Protein AF-A0A7J3P3Z0-F1 (afdb_monomer)

Structure (mmCIF, N/CA/C/O backbone):
data_AF-A0A7J3P3Z0-F1
#
_entry.id   AF-A0A7J3P3Z0-F1
#
loop_
_atom_site.group_PDB
_atom_site.id
_atom_site.type_symbol
_atom_site.label_atom_id
_atom_site.label_alt_id
_atom_site.label_comp_id
_atom_site.label_asym_id
_atom_site.label_entity_id
_atom_site.label_seq_id
_atom_site.pdbx_PDB_ins_code
_atom_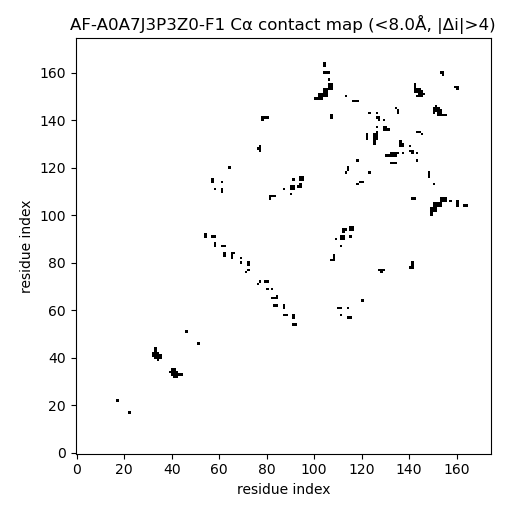site.Cartn_x
_atom_site.Cartn_y
_atom_site.Cartn_z
_atom_site.occupancy
_atom_site.B_iso_or_equiv
_atom_site.auth_seq_id
_atom_site.auth_comp_id
_atom_site.auth_asym_id
_atom_site.auth_atom_id
_atom_site.pdbx_PDB_model_num
ATOM 1 N N . MET A 1 1 ? 21.604 37.527 0.216 1.00 45.69 1 MET A N 1
ATOM 2 C CA . MET A 1 1 ? 21.352 38.184 1.513 1.00 45.69 1 MET A CA 1
ATOM 3 C C . MET A 1 1 ? 19.914 38.662 1.443 1.00 45.69 1 MET A C 1
ATOM 5 O O . MET A 1 1 ? 19.624 39.472 0.577 1.00 45.69 1 MET A O 1
ATOM 9 N N . ILE A 1 2 ? 19.000 38.010 2.162 1.00 49.97 2 ILE A N 1
ATOM 10 C CA . ILE A 1 2 ? 17.573 38.370 2.145 1.00 49.97 2 ILE A CA 1
ATOM 11 C C . ILE A 1 2 ? 17.432 39.616 3.020 1.00 49.97 2 ILE A C 1
ATOM 13 O O . ILE A 1 2 ? 18.001 39.635 4.109 1.00 49.97 2 ILE A O 1
ATOM 17 N N . ASP A 1 3 ? 16.749 40.641 2.517 1.00 63.06 3 ASP A N 1
ATOM 18 C CA . ASP A 1 3 ? 16.432 41.855 3.270 1.00 63.06 3 ASP A CA 1
ATOM 19 C C . ASP A 1 3 ? 15.626 41.472 4.531 1.00 63.06 3 ASP A C 1
ATOM 21 O O . ASP A 1 3 ? 14.540 40.896 4.394 1.00 63.06 3 ASP A O 1
ATOM 25 N N . PRO A 1 4 ? 16.162 41.712 5.743 1.00 59.56 4 PRO A N 1
ATOM 26 C CA . PRO A 1 4 ? 15.511 41.327 6.992 1.00 59.56 4 PRO A CA 1
ATOM 27 C C . PRO A 1 4 ? 14.209 42.096 7.264 1.00 59.56 4 PRO A C 1
ATOM 29 O O . PRO A 1 4 ? 13.403 41.620 8.063 1.00 59.56 4 PRO A O 1
ATOM 32 N N . ASP A 1 5 ? 13.972 43.215 6.574 1.00 57.91 5 ASP A N 1
ATOM 33 C CA . ASP A 1 5 ? 12.799 44.075 6.757 1.00 57.91 5 ASP A CA 1
ATOM 34 C C . ASP A 1 5 ? 11.775 43.953 5.615 1.00 57.91 5 ASP A C 1
ATOM 36 O O . ASP A 1 5 ? 10.720 44.599 5.630 1.00 57.91 5 ASP A O 1
ATOM 40 N N . TRP A 1 6 ? 12.034 43.089 4.630 1.00 69.44 6 TRP A N 1
ATOM 41 C CA . TRP A 1 6 ? 11.126 42.900 3.505 1.00 69.44 6 TRP A CA 1
ATOM 42 C C . TRP A 1 6 ? 9.797 42.274 3.947 1.00 69.44 6 TRP A C 1
ATOM 44 O O . TRP A 1 6 ? 9.744 41.165 4.488 1.00 69.44 6 TRP A O 1
ATOM 54 N N . ARG A 1 7 ? 8.686 42.956 3.639 1.00 60.47 7 ARG A N 1
ATOM 55 C CA . ARG A 1 7 ? 7.326 42.407 3.726 1.00 60.47 7 ARG A CA 1
ATOM 56 C C . ARG A 1 7 ? 6.694 42.356 2.341 1.00 60.47 7 ARG A C 1
ATOM 58 O O . ARG A 1 7 ? 6.742 43.333 1.597 1.00 60.47 7 ARG A O 1
ATOM 65 N N . ALA A 1 8 ? 6.071 41.225 2.007 1.00 59.03 8 ALA A N 1
ATOM 66 C CA . ALA A 1 8 ? 5.319 41.088 0.764 1.00 59.03 8 ALA A CA 1
ATOM 67 C C . ALA A 1 8 ? 4.221 42.173 0.691 1.00 59.03 8 ALA A C 1
ATOM 69 O O . ALA A 1 8 ? 3.475 42.328 1.663 1.00 59.03 8 ALA A O 1
ATOM 70 N N . PRO A 1 9 ? 4.076 42.915 -0.421 1.00 51.94 9 PRO A N 1
ATOM 71 C CA . PRO A 1 9 ? 2.944 43.819 -0.614 1.00 51.94 9 PRO A CA 1
ATOM 72 C C . PRO A 1 9 ? 1.643 43.003 -0.631 1.00 51.94 9 PRO A C 1
ATOM 74 O O . PRO A 1 9 ? 1.502 42.092 -1.443 1.00 51.94 9 PRO A O 1
ATOM 77 N N . GLY A 1 10 ? 0.718 43.267 0.298 1.00 55.25 10 GLY A N 1
ATOM 78 C CA . GLY A 1 10 ? -0.467 42.416 0.514 1.00 55.25 10 GLY A CA 1
ATOM 79 C C . GLY A 1 10 ? -0.177 41.118 1.279 1.00 55.25 10 GLY A C 1
ATOM 80 O O . GLY A 1 10 ? -1.020 40.224 1.343 1.00 55.25 10 GLY A O 1
ATOM 81 N N . GLY A 1 11 ? 1.019 41.016 1.862 1.00 48.91 11 GLY A N 1
ATOM 82 C CA . GLY A 1 11 ? 1.364 39.992 2.827 1.00 48.91 11 GLY A CA 1
ATOM 83 C C . GLY A 1 11 ? 0.432 40.076 4.034 1.00 48.91 11 GLY A C 1
ATOM 84 O O . GLY A 1 11 ? -0.090 41.147 4.347 1.00 48.91 11 GLY A O 1
ATOM 85 N N . PRO A 1 12 ? 0.181 38.950 4.696 1.00 46.34 12 PRO A N 1
ATOM 86 C CA . PRO A 1 12 ? -0.902 38.861 5.656 1.00 46.34 12 PRO A CA 1
ATOM 87 C C . PRO A 1 12 ? -0.728 39.875 6.788 1.00 46.34 12 PRO A C 1
ATOM 89 O O . PRO A 1 12 ? 0.386 40.064 7.286 1.00 46.34 12 PRO A O 1
ATOM 92 N N . SER A 1 13 ? -1.837 40.457 7.246 1.00 54.28 13 SER A N 1
ATOM 93 C CA . SER A 1 13 ? -1.917 41.017 8.595 1.00 54.28 13 SER A CA 1
ATOM 94 C C . SER A 1 13 ? -1.414 39.981 9.611 1.00 54.28 13 SER A C 1
ATOM 96 O O . SER A 1 13 ? -1.411 38.783 9.329 1.00 54.28 13 SER A O 1
ATOM 98 N N . GLU A 1 14 ? -1.014 40.405 10.814 1.00 51.00 14 GLU A N 1
ATOM 99 C CA . GLU A 1 14 ? -0.599 39.505 11.916 1.00 51.00 14 GLU A CA 1
ATOM 100 C C . GLU A 1 14 ? -1.595 38.357 12.197 1.00 51.00 14 GLU A C 1
ATOM 102 O O . GLU A 1 14 ? -1.256 37.348 12.809 1.00 51.00 14 GLU A O 1
ATOM 107 N N . THR A 1 15 ? -2.806 38.472 11.665 1.00 55.16 15 THR A N 1
ATOM 108 C CA . THR A 1 15 ? -3.816 37.436 11.490 1.00 55.16 15 THR A CA 1
ATOM 109 C C . THR A 1 15 ? -3.697 36.703 10.145 1.00 55.16 15 THR A C 1
ATOM 111 O O . THR A 1 15 ? -4.642 36.665 9.354 1.00 55.16 15 THR A O 1
ATOM 114 N N . LEU A 1 16 ? -2.561 36.051 9.877 1.00 49.19 16 LEU A N 1
ATOM 115 C CA . LEU A 1 16 ? -2.589 34.925 8.942 1.00 49.19 16 LEU A CA 1
ATOM 116 C C . LEU A 1 16 ? -3.647 33.942 9.461 1.00 49.19 16 LEU A C 1
ATOM 118 O O . LEU A 1 16 ? -3.496 33.491 10.602 1.00 49.19 16 LEU A O 1
ATOM 122 N N . PRO A 1 17 ? -4.681 33.554 8.684 1.00 54.25 17 PRO A N 1
ATOM 123 C CA . PRO A 1 17 ? -5.391 32.329 9.010 1.00 54.25 17 PRO A CA 1
ATOM 124 C C . PRO A 1 17 ? -4.341 31.223 9.110 1.00 54.25 17 PRO A C 1
ATOM 126 O O . PRO A 1 17 ? -3.294 31.300 8.464 1.00 54.25 17 PRO A O 1
ATOM 129 N N . ASP A 1 18 ? -4.576 30.233 9.961 1.00 60.56 18 ASP A N 1
ATOM 130 C CA . ASP A 1 18 ? -3.604 29.184 10.236 1.00 60.56 18 ASP A CA 1
ATOM 131 C C . ASP A 1 18 ? -3.426 28.236 9.029 1.00 60.56 18 ASP A C 1
ATOM 133 O O . ASP A 1 18 ? -3.797 27.066 9.062 1.00 60.56 18 ASP A O 1
ATOM 137 N N . LEU A 1 19 ? -2.870 28.759 7.930 1.00 51.97 19 LEU A N 1
ATOM 138 C CA . LEU A 1 19 ? -2.724 28.117 6.621 1.00 51.97 19 LEU A CA 1
ATOM 139 C C . LEU A 1 19 ? -1.832 26.874 6.692 1.00 51.97 19 LEU A C 1
ATOM 141 O O . LEU A 1 19 ? -1.884 26.027 5.806 1.00 51.97 19 LEU A O 1
ATOM 145 N N . PHE A 1 20 ? -1.022 26.770 7.748 1.00 54.66 20 PHE A N 1
ATOM 146 C CA . PHE A 1 20 ? -0.119 25.652 8.006 1.00 54.66 20 PHE A CA 1
ATOM 147 C C . PHE A 1 20 ? -0.482 24.865 9.270 1.00 54.66 20 PHE A C 1
ATOM 149 O O . PHE A 1 20 ? 0.309 24.028 9.701 1.00 54.66 20 PHE A O 1
ATOM 156 N N . GLY A 1 21 ? -1.631 25.138 9.895 1.00 52.97 21 GLY A N 1
ATOM 157 C CA . GLY A 1 21 ? -2.037 24.439 11.111 1.00 52.97 21 GLY A CA 1
ATOM 158 C C . GLY A 1 21 ? -1.051 24.590 12.281 1.00 52.97 21 GLY A C 1
ATOM 159 O O . GLY A 1 21 ? -0.955 23.684 13.099 1.00 52.97 21 GLY A O 1
ATOM 160 N N . ARG A 1 22 ? -0.280 25.677 12.393 1.00 55.75 22 ARG A N 1
ATOM 161 C CA . ARG A 1 22 ? 0.665 25.953 13.492 1.00 55.75 22 ARG A CA 1
ATOM 162 C C . ARG A 1 22 ? 0.029 25.839 14.878 1.00 55.75 22 ARG A C 1
ATOM 164 O O . ARG A 1 22 ? 0.728 25.446 15.811 1.00 55.75 22 ARG A O 1
ATOM 171 N N . SER A 1 23 ? -1.260 26.149 15.016 1.00 54.62 23 SER A N 1
ATOM 172 C CA . SER A 1 23 ? -2.019 25.915 16.251 1.00 54.62 23 SER A CA 1
ATOM 173 C C . SER A 1 23 ? -2.267 24.418 16.487 1.00 54.62 23 SER A C 1
ATOM 175 O O . SER A 1 23 ? -2.034 23.925 17.588 1.00 54.62 23 SER A O 1
ATOM 177 N N . SER A 1 24 ? -2.605 23.666 15.434 1.00 54.62 24 SER A N 1
ATOM 178 C CA . SER A 1 24 ? -2.795 22.207 15.477 1.00 54.62 24 SER A CA 1
ATOM 179 C C . SER A 1 24 ? -1.496 21.402 15.641 1.00 54.62 24 SER A C 1
ATOM 181 O O . SER A 1 24 ? -1.511 20.331 16.236 1.00 54.62 24 SER A O 1
ATOM 183 N N . LEU A 1 25 ? -0.348 21.931 15.195 1.00 54.19 25 LEU A N 1
ATOM 184 C CA . LEU A 1 25 ? 0.971 21.297 15.342 1.00 54.19 25 LEU A CA 1
ATOM 185 C C . LEU A 1 25 ? 1.465 21.273 16.800 1.00 54.19 25 LEU A C 1
ATOM 187 O O . LEU A 1 25 ? 2.414 20.555 17.112 1.00 54.19 25 LEU A O 1
ATOM 191 N N . ARG A 1 26 ? 0.849 22.060 17.693 1.00 53.81 26 ARG A N 1
ATOM 192 C CA . ARG A 1 26 ? 1.183 22.114 19.128 1.00 53.81 26 ARG A CA 1
ATOM 193 C C . ARG A 1 26 ? 0.306 21.211 19.991 1.00 53.81 26 ARG A C 1
ATOM 195 O O . ARG A 1 26 ? 0.677 20.914 21.124 1.00 53.81 26 ARG A O 1
ATOM 202 N N . GLU A 1 27 ? -0.832 20.766 19.473 1.00 63.06 27 GLU A N 1
ATOM 203 C CA . GLU A 1 27 ? -1.747 19.890 20.192 1.00 63.06 27 GLU A CA 1
ATOM 204 C C . GLU A 1 27 ? -1.246 18.444 20.070 1.00 63.06 27 GLU A C 1
ATOM 206 O O . GLU A 1 27 ? -1.463 17.770 19.062 1.00 63.06 27 GLU A O 1
ATOM 211 N N . LYS A 1 28 ? -0.531 17.949 21.089 1.00 61.69 28 LYS A N 1
ATOM 212 C CA . LYS A 1 28 ? -0.230 16.514 21.186 1.00 61.69 28 LYS A CA 1
ATOM 213 C C . LYS A 1 28 ? -1.548 15.766 21.362 1.00 61.69 28 LYS A C 1
ATOM 215 O O . LYS A 1 28 ? -2.098 15.725 22.458 1.00 61.69 28 LYS A O 1
ATOM 220 N N . ARG A 1 29 ? -2.060 15.195 20.276 1.00 74.88 29 ARG A N 1
ATOM 221 C CA . ARG A 1 29 ? -3.207 14.289 20.318 1.00 74.88 29 ARG A CA 1
ATOM 222 C C . ARG A 1 29 ? -2.717 12.884 20.620 1.00 74.88 29 ARG A C 1
ATOM 224 O O . ARG A 1 29 ? -1.777 12.407 19.984 1.00 74.88 29 ARG A O 1
ATOM 231 N N . GLU A 1 30 ? -3.362 12.232 21.578 1.00 82.94 30 GLU A N 1
ATOM 232 C CA . GLU A 1 30 ? -3.119 10.819 21.844 1.00 82.94 30 GLU A CA 1
ATOM 233 C C . GLU A 1 30 ? -3.524 9.980 20.616 1.00 82.94 30 GLU A C 1
ATOM 235 O O . GLU A 1 30 ? -4.569 10.251 20.009 1.00 82.94 30 GLU A O 1
ATOM 240 N N . PRO A 1 31 ? -2.722 8.980 20.207 1.00 85.69 31 PRO A N 1
ATOM 241 C CA . PRO A 1 31 ? -3.070 8.121 19.085 1.00 85.69 31 PRO A CA 1
ATOM 242 C C . PRO A 1 31 ? -4.361 7.348 19.359 1.00 85.69 31 PRO A C 1
ATOM 244 O O . PRO A 1 31 ? -4.509 6.723 20.410 1.00 85.69 31 PRO A O 1
ATOM 247 N N . ILE A 1 32 ? -5.262 7.311 18.376 1.00 91.06 32 ILE A N 1
ATOM 24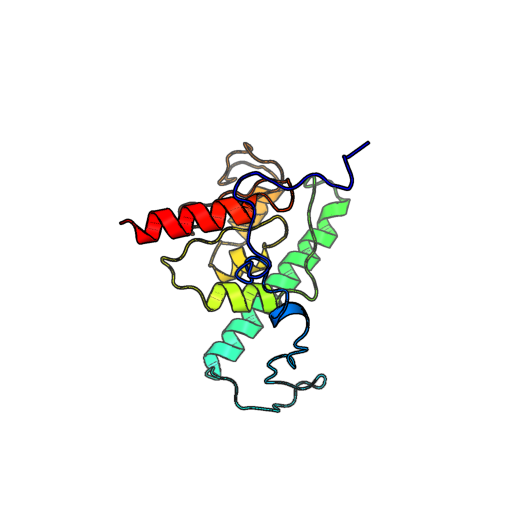8 C CA . ILE A 1 32 ? -6.423 6.417 18.421 1.00 91.06 32 ILE A CA 1
ATOM 249 C C . ILE A 1 32 ? -5.912 4.971 18.441 1.00 91.06 32 ILE A C 1
ATOM 251 O O . ILE A 1 32 ? -5.112 4.576 17.589 1.00 91.06 32 ILE A O 1
ATOM 255 N N . ARG A 1 33 ? -6.365 4.182 19.419 1.00 92.44 33 ARG A N 1
ATOM 256 C CA . ARG A 1 33 ? -5.898 2.814 19.653 1.00 92.44 33 ARG A CA 1
ATOM 257 C C . ARG A 1 33 ? -7.051 1.915 20.089 1.00 92.44 33 ARG A C 1
ATOM 259 O O . ARG A 1 33 ? -7.765 2.247 21.025 1.00 92.44 33 ARG A O 1
ATOM 266 N N . PHE A 1 34 ? -7.158 0.751 19.451 1.00 94.19 34 PHE A N 1
ATOM 267 C CA . PHE A 1 34 ? -8.120 -0.299 19.812 1.00 94.19 34 PHE A CA 1
ATOM 268 C C . PHE A 1 34 ? -7.465 -1.501 20.500 1.00 94.19 34 PHE A C 1
ATOM 270 O O . PHE A 1 34 ? -8.122 -2.191 21.269 1.00 94.19 34 PHE A O 1
ATOM 277 N N . LEU A 1 35 ? -6.161 -1.722 20.287 1.00 93.19 35 LEU A N 1
ATOM 278 C CA . LEU A 1 35 ? -5.389 -2.814 20.888 1.00 93.19 35 LEU A CA 1
ATOM 279 C C . LEU A 1 35 ? -4.166 -2.279 21.642 1.00 93.19 35 LEU A C 1
ATOM 281 O O . LEU A 1 35 ? -3.479 -1.387 21.142 1.00 93.19 35 LEU A O 1
ATOM 285 N N . ASP A 1 36 ? -3.859 -2.836 22.812 1.00 93.81 36 ASP A N 1
ATOM 286 C CA . ASP A 1 36 ? -2.586 -2.607 23.502 1.00 93.81 36 ASP A CA 1
ATOM 287 C C . ASP A 1 36 ? -1.410 -3.334 22.799 1.00 93.81 36 ASP A C 1
ATOM 289 O O . ASP A 1 36 ? -1.631 -4.176 21.924 1.00 93.81 36 ASP A O 1
ATOM 293 N N . PRO A 1 37 ? -0.139 -3.049 23.155 1.00 92.38 37 PRO A N 1
ATOM 294 C CA . PRO A 1 37 ? 1.018 -3.720 22.549 1.00 92.38 37 PRO A CA 1
ATOM 295 C C . PRO A 1 37 ? 1.079 -5.243 22.750 1.00 92.38 37 PRO A C 1
ATOM 297 O O . PRO A 1 37 ? 1.842 -5.909 22.057 1.00 92.38 37 PRO A O 1
ATOM 300 N N . SER A 1 38 ? 0.306 -5.800 23.687 1.00 94.94 38 SER A N 1
ATOM 301 C CA . SER A 1 38 ? 0.185 -7.249 23.886 1.00 94.94 38 SER A CA 1
ATOM 302 C C . SER A 1 38 ? -0.952 -7.877 23.072 1.00 94.94 38 SER A C 1
ATOM 304 O O . SER A 1 38 ? -1.146 -9.089 23.131 1.00 94.94 38 SER A O 1
ATOM 306 N N . GLY A 1 39 ? -1.690 -7.069 22.303 1.00 90.38 39 GLY A N 1
ATOM 307 C CA . GLY A 1 39 ? -2.801 -7.508 21.464 1.00 90.38 39 GLY A CA 1
ATOM 308 C C . GLY A 1 39 ? -4.142 -7.604 22.191 1.00 90.38 39 GLY A C 1
ATOM 309 O O . GLY A 1 39 ? -5.084 -8.154 21.626 1.00 90.38 39 GLY A O 1
ATOM 310 N N . ARG A 1 40 ? -4.265 -7.084 23.419 1.00 93.69 40 ARG A N 1
ATOM 311 C CA . ARG A 1 40 ? -5.554 -7.046 24.128 1.00 93.69 40 ARG A CA 1
ATOM 312 C C . ARG A 1 40 ? -6.363 -5.830 23.702 1.00 93.69 40 ARG A C 1
ATOM 314 O O . ARG A 1 40 ? -5.808 -4.742 23.556 1.00 93.69 40 ARG A O 1
ATOM 321 N N . ALA A 1 41 ? -7.672 -6.006 23.546 1.00 92.88 41 ALA A N 1
ATOM 322 C CA . ALA A 1 41 ? -8.576 -4.904 23.248 1.00 92.88 41 ALA A CA 1
ATOM 323 C C . ALA A 1 41 ? -8.611 -3.893 24.405 1.00 92.88 41 ALA A C 1
ATOM 325 O O . ALA A 1 41 ? -8.799 -4.262 25.562 1.00 92.88 41 ALA A O 1
ATOM 326 N N . VAL A 1 42 ? -8.415 -2.616 24.076 1.00 95.44 42 VAL A N 1
ATOM 327 C CA . VAL A 1 42 ? -8.585 -1.468 24.988 1.00 95.44 42 VAL A CA 1
ATOM 328 C C . VAL A 1 42 ? -9.814 -0.629 24.632 1.00 95.44 42 VAL A C 1
ATOM 330 O O . VAL A 1 42 ? -10.232 0.214 25.419 1.00 95.44 42 VAL A O 1
ATOM 333 N N . ALA A 1 43 ? -10.390 -0.868 23.454 1.00 93.69 43 ALA A N 1
ATOM 334 C CA . ALA A 1 43 ? -11.662 -0.338 22.988 1.00 93.69 43 ALA A CA 1
ATOM 335 C C . ALA A 1 43 ? -12.247 -1.303 21.946 1.00 93.69 43 ALA A C 1
ATOM 337 O O . ALA A 1 43 ? -11.497 -2.042 21.305 1.00 93.69 43 ALA A O 1
ATOM 338 N N . GLU A 1 44 ? -13.565 -1.267 21.758 1.00 91.94 44 GLU A N 1
ATOM 339 C CA . GLU A 1 44 ? -14.239 -2.078 20.743 1.00 91.94 44 GLU A CA 1
ATOM 340 C C . GLU A 1 44 ? -13.866 -1.576 19.334 1.00 91.94 44 GLU A C 1
ATOM 342 O O . GLU A 1 44 ? -14.099 -0.395 19.035 1.00 91.94 44 GLU A O 1
ATOM 347 N N . PRO A 1 45 ? -13.254 -2.405 18.468 1.00 89.81 45 PRO A N 1
ATOM 348 C CA . PRO A 1 45 ? -12.958 -2.003 17.101 1.00 89.81 45 PRO A CA 1
ATOM 349 C C . PRO A 1 45 ? -14.257 -1.842 16.295 1.00 89.81 45 PRO A C 1
ATOM 351 O O . PRO A 1 45 ? -15.175 -2.645 16.431 1.00 89.81 45 PRO A O 1
ATOM 354 N N . PRO A 1 46 ? -14.349 -0.854 15.390 1.00 91.88 46 PRO A N 1
ATOM 355 C CA . PRO A 1 46 ? -15.521 -0.664 14.536 1.00 91.88 46 PRO A CA 1
ATOM 356 C C . PRO A 1 46 ? -15.515 -1.644 13.345 1.00 91.88 46 PRO A C 1
ATOM 358 O O . PRO A 1 46 ? -15.675 -1.230 12.200 1.00 91.88 46 PRO A O 1
ATOM 361 N N . LEU A 1 47 ? -15.249 -2.927 13.597 1.00 94.12 47 LEU A N 1
ATOM 362 C CA . LEU A 1 47 ? -15.087 -3.984 12.598 1.00 94.12 47 LEU A CA 1
ATOM 363 C C . LEU A 1 47 ? -15.701 -5.282 13.115 1.00 94.12 47 LEU A C 1
ATOM 365 O O . LEU A 1 47 ? -15.615 -5.581 14.302 1.00 94.12 47 LEU A O 1
ATOM 369 N N . ARG A 1 48 ? -16.268 -6.077 12.212 1.00 95.31 48 ARG A N 1
ATOM 370 C CA . ARG A 1 48 ? -16.747 -7.431 12.513 1.00 95.31 48 ARG A CA 1
ATOM 371 C C . ARG A 1 48 ? -15.584 -8.419 12.546 1.00 95.31 48 ARG A C 1
ATOM 373 O O . ARG A 1 48 ? -14.573 -8.222 11.865 1.00 95.31 48 ARG A O 1
ATOM 380 N N . ASP A 1 49 ? -15.761 -9.532 13.248 1.00 94.81 49 ASP A N 1
ATOM 381 C CA . ASP A 1 49 ? -14.756 -10.598 13.340 1.00 94.81 49 ASP A CA 1
ATOM 382 C C . ASP A 1 49 ? -14.307 -11.103 11.961 1.00 94.81 49 ASP A C 1
ATOM 384 O O . ASP A 1 49 ? -13.115 -11.328 11.728 1.00 94.81 49 ASP A O 1
ATOM 388 N N . GLU A 1 50 ? -15.227 -11.223 10.997 1.00 97.00 50 GLU A N 1
ATOM 389 C CA . GLU A 1 50 ? -14.887 -11.651 9.638 1.00 97.00 50 GLU A CA 1
ATOM 390 C C . GLU A 1 50 ? -13.970 -10.650 8.923 1.00 97.00 50 GLU A C 1
ATOM 392 O O . GLU A 1 50 ? -13.058 -11.057 8.198 1.00 97.00 50 GLU A O 1
ATOM 397 N N . GLU A 1 51 ? -14.177 -9.351 9.151 1.00 95.94 51 GLU A N 1
ATOM 398 C CA . GLU A 1 51 ? -13.367 -8.274 8.573 1.00 95.94 51 GLU A CA 1
ATOM 399 C C . GLU A 1 51 ? -11.973 -8.262 9.199 1.00 95.94 51 GLU A C 1
ATOM 401 O O . GLU A 1 51 ? -10.973 -8.160 8.488 1.00 95.94 51 GLU A O 1
ATOM 406 N N . ILE A 1 52 ? -11.883 -8.459 10.517 1.00 95.19 52 ILE A N 1
ATOM 407 C CA . ILE A 1 52 ? -10.606 -8.596 11.229 1.00 95.19 52 ILE A CA 1
ATOM 408 C C . ILE A 1 52 ? -9.814 -9.789 10.674 1.00 95.19 52 ILE A C 1
ATOM 410 O O . ILE A 1 52 ? -8.621 -9.666 10.375 1.00 95.19 52 ILE A O 1
ATOM 414 N N . LEU A 1 53 ? -10.471 -10.935 10.473 1.00 97.12 53 LEU A N 1
ATOM 415 C CA . LEU A 1 53 ? -9.843 -12.121 9.891 1.00 97.12 53 LEU A CA 1
ATOM 416 C C . LEU A 1 53 ? -9.401 -11.898 8.439 1.00 97.12 53 LEU A C 1
ATOM 418 O O . LEU A 1 53 ? -8.328 -12.367 8.051 1.00 97.12 53 LEU A O 1
ATOM 422 N N . GLU A 1 54 ? -10.194 -11.200 7.624 1.00 97.19 54 GLU A N 1
ATOM 423 C CA . GLU A 1 54 ? -9.814 -10.831 6.255 1.00 97.19 54 GLU A CA 1
ATOM 424 C C . GLU A 1 54 ? -8.560 -9.945 6.247 1.00 97.19 54 GLU A C 1
ATOM 426 O O . GLU A 1 54 ? -7.585 -10.259 5.558 1.00 97.19 54 GLU A O 1
ATOM 431 N N . LEU A 1 55 ? -8.546 -8.886 7.064 1.00 97.38 55 LEU A N 1
ATOM 432 C CA . LEU A 1 55 ? -7.405 -7.980 7.202 1.00 97.38 55 LEU A CA 1
ATOM 433 C C . LEU A 1 55 ? -6.150 -8.729 7.656 1.00 97.38 55 LEU A C 1
ATOM 435 O O . LEU A 1 55 ? -5.071 -8.530 7.096 1.00 97.38 55 LEU A O 1
ATOM 439 N N . HIS A 1 56 ? -6.284 -9.639 8.623 1.00 97.12 56 HIS A N 1
ATOM 440 C CA . HIS A 1 56 ? -5.170 -10.454 9.096 1.00 97.12 56 HIS A CA 1
ATOM 441 C C . HIS A 1 56 ? -4.610 -11.367 7.994 1.00 97.12 56 HIS A C 1
ATOM 443 O O . HIS A 1 56 ? -3.395 -11.409 7.787 1.00 97.12 56 HIS A O 1
ATOM 449 N N . ARG A 1 57 ? -5.472 -12.043 7.220 1.00 98.25 57 ARG A N 1
ATOM 450 C CA . ARG A 1 57 ? -5.043 -12.860 6.068 1.00 98.25 57 ARG A CA 1
ATOM 451 C C . ARG A 1 57 ? -4.319 -12.023 5.013 1.00 98.25 57 ARG A C 1
ATOM 453 O O . ARG A 1 57 ? -3.290 -12.461 4.498 1.00 98.25 57 ARG A O 1
ATOM 460 N N . LEU A 1 58 ? -4.815 -10.820 4.720 1.00 98.19 58 LEU A N 1
ATOM 461 C CA . LEU A 1 58 ? -4.163 -9.895 3.791 1.00 98.19 58 LEU A CA 1
ATOM 462 C C . LEU A 1 58 ? -2.789 -9.447 4.300 1.00 98.19 58 LEU A C 1
ATOM 464 O O . LEU A 1 58 ? -1.834 -9.452 3.526 1.00 98.19 58 LEU A O 1
ATOM 468 N N . MET A 1 59 ? -2.649 -9.123 5.589 1.00 98.25 59 MET A N 1
ATOM 469 C CA . MET A 1 59 ? -1.347 -8.781 6.174 1.00 98.25 59 MET A CA 1
ATOM 470 C C . MET A 1 59 ? -0.347 -9.936 6.063 1.00 98.25 59 MET A C 1
ATOM 472 O O . MET A 1 59 ? 0.807 -9.706 5.699 1.00 98.25 59 MET A O 1
ATOM 476 N N . LEU A 1 60 ? -0.782 -11.177 6.316 1.00 98.31 60 LEU A N 1
ATOM 477 C CA . LEU A 1 60 ? 0.065 -12.360 6.143 1.00 98.31 60 LEU A CA 1
ATOM 478 C C . LEU A 1 60 ? 0.501 -12.533 4.685 1.00 98.31 60 LEU A C 1
ATOM 480 O O . LEU A 1 60 ? 1.691 -12.707 4.432 1.00 98.31 60 LEU A O 1
ATOM 484 N N . LEU A 1 61 ? -0.424 -12.413 3.726 1.00 98.06 61 LEU A N 1
ATOM 485 C CA . LEU A 1 61 ? -0.101 -12.454 2.297 1.00 98.06 61 LEU A CA 1
ATOM 486 C C . LEU A 1 61 ? 0.944 -11.391 1.929 1.00 98.06 61 LEU A C 1
ATOM 488 O O . LEU A 1 61 ? 1.932 -11.704 1.264 1.00 98.06 61 LEU A O 1
ATOM 492 N N . CYS A 1 62 ? 0.747 -10.151 2.384 1.00 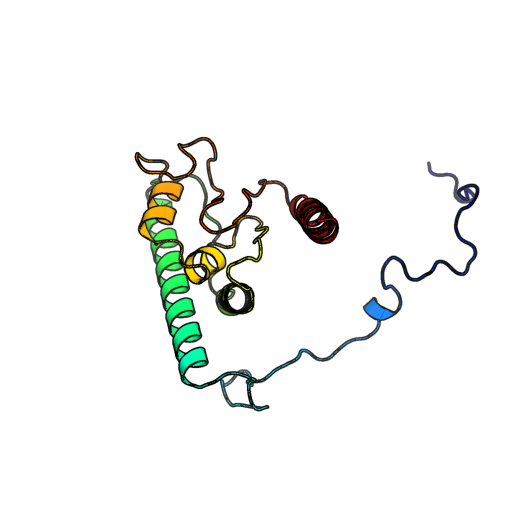98.12 62 CYS A N 1
ATOM 493 C CA . CYS A 1 62 ? 1.655 -9.041 2.109 1.00 98.12 62 CYS A CA 1
ATOM 494 C C . CYS A 1 62 ? 3.049 -9.293 2.697 1.00 98.12 62 CYS A C 1
ATOM 496 O O . CYS A 1 62 ? 4.044 -9.113 1.998 1.00 98.12 62 CYS A O 1
ATOM 498 N N . ARG A 1 63 ? 3.136 -9.778 3.942 1.00 97.88 63 ARG A N 1
ATOM 499 C CA . ARG A 1 63 ? 4.411 -10.114 4.593 1.00 97.88 63 ARG A CA 1
ATOM 500 C C . ARG A 1 63 ? 5.128 -11.271 3.902 1.00 97.88 63 ARG A C 1
ATOM 502 O O . ARG A 1 63 ? 6.345 -11.236 3.735 1.00 97.88 63 ARG A O 1
ATOM 509 N N . THR A 1 64 ? 4.389 -12.296 3.481 1.00 97.81 64 THR A N 1
ATOM 510 C CA . THR A 1 64 ? 4.951 -13.420 2.724 1.00 97.81 64 THR A CA 1
ATOM 511 C C . THR A 1 64 ? 5.480 -12.963 1.370 1.00 97.81 64 THR A C 1
ATOM 513 O O . THR A 1 64 ? 6.583 -13.359 0.995 1.00 97.81 64 THR A O 1
ATOM 516 N N . PHE A 1 65 ? 4.738 -12.105 0.664 1.00 97.12 65 PHE A N 1
ATOM 517 C CA . PHE A 1 65 ? 5.192 -11.486 -0.578 1.00 97.12 65 PHE A CA 1
ATOM 518 C C . PHE A 1 65 ? 6.485 -10.689 -0.360 1.00 97.12 65 PHE A C 1
ATOM 520 O O . PHE A 1 65 ? 7.474 -10.948 -1.043 1.00 97.12 65 PHE A O 1
ATOM 527 N N . ASP A 1 66 ? 6.509 -9.793 0.631 1.00 96.94 66 ASP A N 1
ATOM 528 C CA . ASP A 1 66 ? 7.661 -8.932 0.923 1.00 96.94 66 ASP A CA 1
ATOM 529 C C . ASP A 1 66 ? 8.924 -9.745 1.222 1.00 96.94 66 ASP A C 1
ATOM 531 O O . ASP A 1 66 ? 9.968 -9.567 0.594 1.00 96.94 66 ASP A O 1
ATOM 535 N N . ARG A 1 67 ? 8.811 -10.717 2.133 1.00 96.81 67 ARG A N 1
ATOM 536 C CA . ARG A 1 67 ? 9.925 -11.594 2.509 1.00 96.81 67 ARG A CA 1
ATOM 537 C C . ARG A 1 67 ? 10.396 -12.467 1.356 1.00 96.81 67 ARG A C 1
ATOM 539 O O . ARG A 1 67 ? 11.592 -12.732 1.248 1.00 96.81 67 ARG A O 1
ATOM 546 N N . TRP A 1 68 ? 9.482 -12.939 0.508 1.00 95.81 68 TRP A N 1
ATOM 547 C CA . TRP A 1 68 ? 9.865 -13.698 -0.677 1.00 95.81 68 TRP A CA 1
ATOM 548 C C . TRP A 1 68 ? 10.687 -12.823 -1.619 1.00 95.81 68 TRP A C 1
ATOM 550 O O . TRP A 1 68 ? 11.808 -13.200 -1.943 1.00 95.81 68 TRP A O 1
ATOM 560 N N . ILE A 1 69 ? 10.202 -11.625 -1.958 1.00 94.81 69 ILE A N 1
ATOM 561 C CA . ILE A 1 69 ? 10.922 -10.671 -2.809 1.00 94.81 69 ILE A CA 1
ATOM 562 C C . ILE A 1 69 ? 12.304 -10.347 -2.243 1.00 94.81 69 ILE A C 1
ATOM 564 O O . ILE A 1 69 ? 13.290 -10.424 -2.974 1.00 94.81 69 ILE A O 1
ATOM 568 N N . GLN A 1 70 ? 12.410 -10.076 -0.943 1.00 94.50 70 GLN A N 1
ATOM 569 C CA . GLN A 1 70 ? 13.698 -9.814 -0.299 1.00 94.50 70 GLN A CA 1
ATOM 570 C C . GLN A 1 70 ? 14.684 -10.988 -0.419 1.00 94.50 70 GLN A C 1
ATOM 572 O O . GLN A 1 70 ? 15.881 -10.757 -0.563 1.00 94.50 70 GLN A O 1
ATOM 577 N N . ARG A 1 71 ? 14.208 -12.242 -0.426 1.00 94.62 71 ARG A N 1
ATOM 578 C CA . ARG A 1 71 ? 15.063 -13.423 -0.658 1.00 94.62 71 ARG A CA 1
ATOM 579 C C . ARG A 1 71 ? 15.522 -13.555 -2.108 1.00 94.62 71 ARG A C 1
ATOM 581 O O . ARG A 1 71 ? 16.624 -14.040 -2.337 1.00 94.62 71 ARG A O 1
ATOM 588 N N . VAL A 1 72 ? 14.694 -13.159 -3.078 1.00 93.44 72 VAL A N 1
ATOM 589 C CA . VAL A 1 72 ? 15.036 -13.273 -4.509 1.00 93.44 72 VAL A CA 1
ATOM 590 C C . VAL A 1 72 ? 15.841 -12.069 -5.009 1.00 93.44 72 VAL A C 1
ATOM 592 O O . VAL A 1 72 ? 16.572 -12.193 -5.987 1.00 93.44 72 VAL A O 1
ATOM 595 N N . HIS A 1 73 ? 15.739 -10.912 -4.348 1.00 92.06 73 HIS A N 1
ATOM 596 C CA . HIS A 1 73 ? 16.411 -9.674 -4.757 1.00 92.06 73 HIS A CA 1
ATOM 597 C C . HIS A 1 73 ? 17.936 -9.828 -4.945 1.00 92.06 73 HIS A C 1
ATOM 599 O O . HIS A 1 73 ? 18.432 -9.406 -5.991 1.00 92.06 73 HIS A O 1
ATOM 605 N N . PRO A 1 74 ? 18.689 -10.502 -4.045 1.00 92.50 74 PRO A N 1
ATOM 606 C CA . PRO A 1 74 ? 20.128 -10.717 -4.223 1.00 92.50 74 PRO A CA 1
ATOM 607 C C . PRO A 1 74 ? 20.507 -11.546 -5.457 1.00 92.50 74 PRO A C 1
ATOM 609 O O . PRO A 1 74 ? 21.661 -11.517 -5.869 1.00 92.50 74 PRO A O 1
ATOM 612 N N . LEU A 1 75 ? 19.560 -12.270 -6.068 1.00 93.94 75 LEU A N 1
ATOM 613 C CA . LEU A 1 75 ? 19.799 -13.036 -7.297 1.00 93.94 75 LEU A CA 1
ATOM 614 C C . LEU A 1 75 ? 19.827 -12.152 -8.556 1.00 93.94 75 LEU A C 1
ATOM 616 O O . LEU A 1 75 ? 20.021 -12.664 -9.655 1.00 93.94 75 LEU A O 1
ATOM 620 N N . GLY A 1 76 ? 19.590 -10.841 -8.426 1.00 89.69 76 GLY A N 1
ATOM 621 C CA . GLY A 1 76 ? 19.619 -9.901 -9.550 1.00 89.69 76 GLY A CA 1
ATOM 622 C C . GLY A 1 76 ? 18.419 -10.015 -10.495 1.00 89.69 76 GLY A C 1
ATOM 623 O O . GLY A 1 76 ? 18.471 -9.530 -11.621 1.00 89.69 76 GLY A O 1
ATOM 624 N N . ALA A 1 77 ? 17.326 -10.650 -10.056 1.00 85.25 77 ALA A N 1
ATOM 625 C CA . ALA A 1 77 ? 16.134 -10.868 -10.880 1.00 85.25 77 ALA A CA 1
ATOM 626 C C . ALA A 1 77 ? 15.356 -9.576 -11.214 1.00 85.25 77 ALA A C 1
ATOM 628 O O . ALA A 1 77 ? 14.547 -9.573 -12.141 1.00 85.25 77 ALA A O 1
ATOM 629 N N . PHE A 1 78 ? 15.566 -8.499 -10.453 1.00 87.75 78 PHE A N 1
ATOM 630 C CA . PHE A 1 78 ? 14.961 -7.180 -10.649 1.00 87.75 78 PHE A CA 1
ATOM 631 C C . PHE A 1 78 ? 15.847 -6.090 -10.031 1.00 87.75 78 PHE A C 1
ATOM 633 O O . PHE A 1 78 ? 16.684 -6.373 -9.178 1.00 87.75 78 PHE A O 1
ATOM 640 N N . SER A 1 79 ? 15.678 -4.844 -10.486 1.00 83.19 79 SER A N 1
ATOM 641 C CA . SER A 1 79 ? 16.640 -3.761 -10.225 1.00 83.19 79 SER A CA 1
ATOM 642 C C . SER A 1 79 ? 16.540 -3.133 -8.833 1.00 83.19 79 SER A C 1
ATOM 644 O O . SER A 1 79 ? 17.568 -2.852 -8.222 1.00 83.19 79 SER A O 1
ATOM 646 N N . ARG A 1 80 ? 15.327 -2.832 -8.350 1.00 87.12 80 ARG A N 1
ATOM 647 C CA . ARG A 1 80 ? 15.117 -2.163 -7.056 1.00 87.12 80 ARG A CA 1
ATOM 648 C C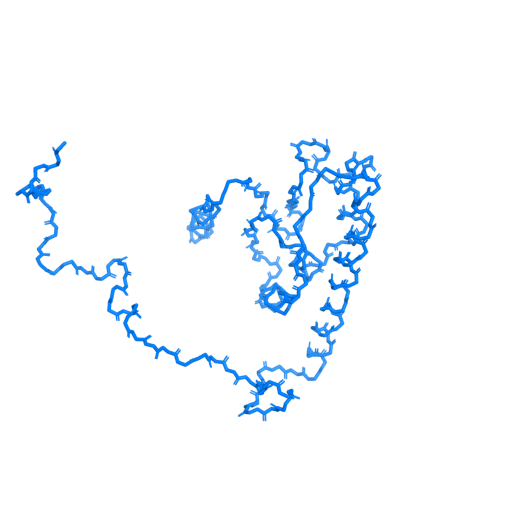 . ARG A 1 80 ? 13.812 -2.626 -6.429 1.00 87.12 80 ARG A C 1
ATOM 650 O O . ARG A 1 80 ? 12.830 -2.858 -7.132 1.00 87.12 80 ARG A O 1
ATOM 657 N N . TYR A 1 81 ? 13.799 -2.680 -5.104 1.00 91.62 81 TYR A N 1
ATOM 658 C CA . TYR A 1 81 ? 12.616 -2.984 -4.315 1.00 91.62 81 TYR A CA 1
ATOM 659 C C . TYR A 1 81 ? 12.689 -2.308 -2.945 1.00 91.62 81 TYR A C 1
ATOM 661 O O . TYR A 1 81 ? 13.762 -2.233 -2.346 1.00 91.62 81 TYR A O 1
ATOM 669 N N . ALA A 1 82 ? 11.551 -1.808 -2.461 1.00 91.88 82 ALA A N 1
ATOM 670 C CA . ALA A 1 82 ? 11.436 -1.164 -1.159 1.00 91.88 82 ALA A CA 1
ATOM 671 C C . ALA A 1 82 ? 10.676 -2.092 -0.195 1.00 91.88 82 ALA A C 1
ATOM 673 O O . ALA A 1 82 ? 9.459 -2.224 -0.345 1.00 91.88 82 ALA A O 1
ATOM 674 N N . PRO A 1 83 ? 11.361 -2.721 0.778 1.00 94.50 83 PRO A N 1
ATOM 675 C CA . PRO A 1 83 ? 10.709 -3.598 1.738 1.00 94.50 83 PRO A CA 1
ATOM 676 C C . PRO A 1 83 ? 9.787 -2.814 2.671 1.00 94.50 83 PRO A C 1
ATOM 678 O O . PRO A 1 83 ? 9.993 -1.619 2.924 1.00 94.50 83 PRO A O 1
ATOM 681 N N . PHE A 1 84 ? 8.765 -3.495 3.179 1.00 95.25 84 PHE A N 1
ATOM 682 C CA . PHE A 1 84 ? 7.708 -2.869 3.970 1.00 95.25 84 PHE A CA 1
ATOM 683 C C . PHE A 1 84 ? 7.272 -3.666 5.203 1.00 95.25 84 PHE A C 1
ATOM 685 O O . PHE A 1 84 ? 6.261 -3.330 5.824 1.00 95.25 84 PHE A O 1
ATOM 692 N N . GLU A 1 85 ? 8.031 -4.693 5.581 1.00 95.19 85 GLU A N 1
ATOM 693 C CA . GLU A 1 85 ? 7.814 -5.436 6.819 1.00 95.19 85 GLU A CA 1
ATOM 694 C C . GLU A 1 85 ? 7.626 -4.498 8.029 1.00 95.19 85 GLU A C 1
ATOM 696 O O . GLU A 1 85 ? 8.387 -3.552 8.243 1.00 95.19 85 GLU A O 1
ATOM 701 N N . GLY A 1 86 ? 6.563 -4.741 8.801 1.00 94.62 86 GLY A N 1
ATOM 702 C CA . GLY A 1 86 ? 6.156 -3.908 9.936 1.00 94.62 86 GLY A CA 1
ATOM 703 C C . GLY A 1 86 ? 5.206 -2.758 9.583 1.00 94.62 86 GLY A C 1
ATOM 704 O O . GLY A 1 86 ? 4.702 -2.091 10.484 1.00 94.62 86 GLY A O 1
ATOM 705 N N . GLN A 1 87 ? 4.925 -2.523 8.298 1.00 96.31 87 GLN A N 1
ATOM 706 C CA . GLN A 1 87 ? 4.001 -1.483 7.823 1.00 96.31 87 GLN A CA 1
ATOM 707 C C . GLN A 1 87 ? 2.756 -2.065 7.132 1.00 96.31 87 GLN A C 1
ATOM 709 O O . GLN A 1 87 ? 1.956 -1.332 6.557 1.00 96.31 87 GLN A O 1
ATOM 714 N N . GLU A 1 88 ? 2.554 -3.384 7.178 1.00 97.00 88 GLU A N 1
ATOM 715 C CA . GLU A 1 88 ? 1.466 -4.045 6.449 1.00 97.00 88 GLU A CA 1
ATOM 716 C C . GLU A 1 88 ? 0.093 -3.567 6.926 1.00 97.00 88 GLU A C 1
ATOM 718 O O . GLU A 1 88 ? -0.793 -3.341 6.108 1.00 97.00 88 GLU A O 1
ATOM 723 N N . ALA A 1 89 ? -0.072 -3.359 8.235 1.00 95.88 89 ALA A N 1
ATOM 724 C CA . ALA A 1 89 ? -1.343 -2.956 8.828 1.00 95.88 89 ALA A CA 1
ATOM 725 C C . ALA A 1 89 ? -1.8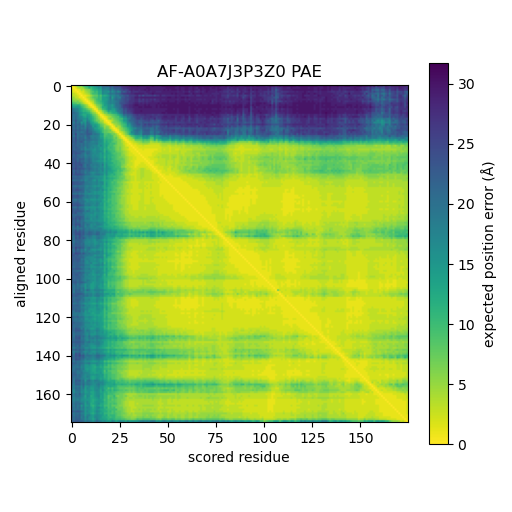20 -1.583 8.332 1.00 95.88 89 ALA A C 1
ATOM 727 O O . ALA A 1 89 ? -2.991 -1.431 7.987 1.00 95.88 89 ALA A O 1
ATOM 728 N N . SER A 1 90 ? -0.924 -0.591 8.248 1.00 95.69 90 SER A N 1
ATOM 729 C CA . SER A 1 90 ? -1.291 0.751 7.778 1.00 95.69 90 SER A CA 1
ATOM 730 C C . SER A 1 90 ? -1.672 0.739 6.297 1.00 95.69 90 SER A C 1
ATOM 732 O O . SER A 1 90 ? -2.637 1.390 5.895 1.00 95.69 90 SER A O 1
ATOM 734 N N . MET A 1 91 ? -0.967 -0.048 5.484 1.00 97.44 91 MET A N 1
ATOM 735 C CA . MET A 1 91 ? -1.244 -0.176 4.054 1.00 97.44 91 MET A CA 1
ATOM 736 C C . MET A 1 91 ? -2.511 -0.982 3.757 1.00 97.44 91 MET A C 1
ATOM 738 O O . MET A 1 91 ? -3.351 -0.535 2.983 1.00 97.44 91 MET A O 1
ATOM 742 N N . VAL A 1 92 ? -2.682 -2.148 4.382 1.00 98.00 92 VAL A N 1
ATOM 743 C CA . VAL A 1 92 ? -3.879 -2.982 4.202 1.00 98.00 92 VAL A CA 1
ATOM 744 C C . VAL A 1 92 ? -5.114 -2.262 4.741 1.00 98.00 92 VAL A C 1
ATOM 746 O O . VAL A 1 92 ? -6.121 -2.181 4.040 1.00 98.00 92 VAL A O 1
ATOM 749 N N . GLY A 1 93 ? -5.030 -1.688 5.946 1.00 96.25 93 GLY A N 1
ATOM 750 C CA . GLY A 1 93 ? -6.139 -0.960 6.563 1.00 96.25 93 GLY A CA 1
ATOM 751 C C . GLY A 1 93 ? -6.578 0.244 5.731 1.00 96.25 93 GLY A C 1
ATOM 752 O O . GLY A 1 93 ? -7.764 0.393 5.449 1.00 96.25 93 GLY A O 1
ATOM 753 N N . SER A 1 94 ? -5.628 1.062 5.262 1.00 96.06 94 SER A N 1
ATOM 754 C CA . SER A 1 94 ? -5.953 2.203 4.395 1.00 96.06 94 SER A CA 1
ATOM 755 C C . SER A 1 94 ? -6.555 1.770 3.059 1.00 96.06 94 SER A C 1
ATOM 757 O O . SER A 1 94 ? -7.527 2.372 2.621 1.00 96.06 94 SE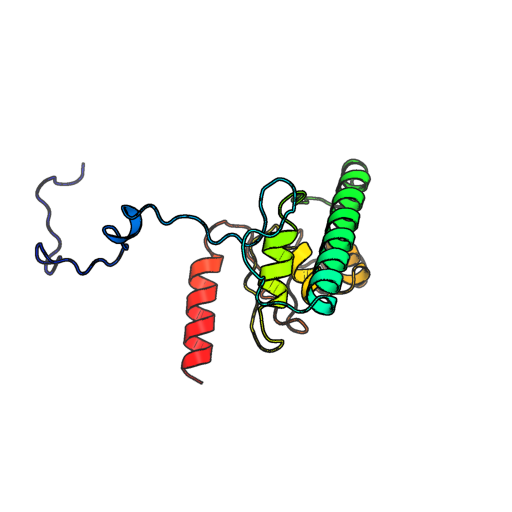R A O 1
ATOM 759 N N . ALA A 1 95 ? -6.051 0.702 2.435 1.00 97.31 95 ALA A N 1
ATOM 760 C CA . ALA A 1 95 ? -6.604 0.186 1.185 1.00 97.31 95 ALA A CA 1
ATOM 761 C C . ALA A 1 95 ? -8.043 -0.324 1.344 1.00 97.31 95 ALA A C 1
ATOM 763 O O . ALA A 1 95 ? -8.884 -0.053 0.490 1.00 97.31 95 ALA A O 1
ATOM 764 N N . LYS A 1 96 ? -8.322 -1.053 2.432 1.00 96.31 96 LYS A N 1
ATOM 765 C CA . LYS A 1 96 ? -9.634 -1.659 2.700 1.00 96.31 96 LYS A CA 1
ATOM 766 C C . LYS A 1 96 ? -10.682 -0.664 3.193 1.00 96.31 96 LYS A C 1
ATOM 768 O O . LYS A 1 96 ? -11.866 -0.947 3.061 1.00 96.31 96 LYS A O 1
ATOM 773 N N . ALA A 1 97 ? -10.264 0.493 3.700 1.00 96.12 97 ALA A N 1
ATOM 774 C CA . ALA A 1 97 ? -11.165 1.596 4.028 1.00 96.12 97 ALA A CA 1
ATOM 775 C C . ALA A 1 97 ? -11.664 2.367 2.787 1.00 96.12 97 ALA A C 1
ATOM 777 O O . ALA A 1 97 ? -12.619 3.136 2.884 1.00 96.12 97 ALA A O 1
ATOM 778 N N . LEU A 1 98 ? -11.024 2.194 1.624 1.00 97.19 98 LEU A N 1
ATOM 779 C CA . LEU A 1 98 ? -11.416 2.856 0.380 1.00 97.19 98 LEU A CA 1
ATOM 780 C C . LEU A 1 98 ? -12.552 2.105 -0.318 1.00 97.19 98 LEU A C 1
ATOM 782 O O . LEU A 1 98 ? -12.603 0.877 -0.317 1.00 97.19 98 LEU A O 1
ATOM 786 N N . ARG A 1 99 ? -13.409 2.843 -1.026 1.00 96.38 99 ARG A N 1
ATOM 787 C CA . ARG A 1 99 ? -14.379 2.251 -1.956 1.00 96.38 99 ARG A CA 1
ATOM 788 C C . ARG A 1 99 ? -13.665 1.817 -3.235 1.00 96.38 99 ARG A C 1
ATOM 790 O O . ARG A 1 99 ? -12.616 2.355 -3.601 1.00 96.38 99 ARG A O 1
ATOM 797 N N . ASP A 1 100 ? -14.276 0.914 -3.995 1.00 93.94 100 ASP A N 1
ATOM 798 C CA . ASP A 1 100 ? -13.733 0.435 -5.280 1.00 93.94 100 ASP A CA 1
ATOM 799 C C . ASP A 1 100 ? -13.602 1.529 -6.347 1.00 93.94 100 ASP A C 1
ATOM 801 O O . ASP A 1 100 ? -12.827 1.410 -7.297 1.00 93.94 100 ASP A O 1
ATOM 805 N N . VAL A 1 101 ? -14.352 2.620 -6.191 1.00 94.94 101 VAL A N 1
ATOM 806 C CA . VAL A 1 101 ? -14.314 3.776 -7.093 1.00 94.94 101 VAL A CA 1
ATOM 807 C C . VAL A 1 101 ? -13.220 4.784 -6.746 1.00 94.94 101 VAL A C 1
ATOM 809 O O . VAL A 1 101 ? -12.897 5.630 -7.587 1.00 94.94 101 VAL A O 1
ATOM 812 N N . ASP A 1 102 ? -12.651 4.699 -5.544 1.00 97.44 102 ASP A N 1
ATOM 813 C CA . ASP A 1 102 ? -11.658 5.653 -5.065 1.00 97.44 102 ASP A CA 1
ATOM 814 C C . ASP A 1 102 ? -10.297 5.383 -5.712 1.00 97.44 102 ASP A C 1
ATOM 816 O O . ASP A 1 102 ? -9.860 4.238 -5.854 1.00 97.44 102 ASP A O 1
ATOM 820 N N . TRP A 1 103 ? -9.622 6.459 -6.112 1.00 97.62 103 TRP A N 1
ATOM 821 C CA . TRP A 1 103 ? -8.286 6.380 -6.689 1.00 97.62 103 TRP A CA 1
ATOM 822 C C . TRP A 1 103 ? -7.220 6.292 -5.601 1.00 97.62 103 TRP A C 1
ATOM 824 O O . TRP A 1 103 ? -7.250 7.037 -4.624 1.00 97.62 103 TRP A O 1
ATOM 834 N N . ILE A 1 104 ? -6.241 5.416 -5.811 1.00 97.62 104 ILE A N 1
ATOM 835 C CA . ILE A 1 104 ? -5.030 5.328 -4.999 1.00 97.62 104 ILE A CA 1
ATOM 836 C C . ILE A 1 104 ? -3.932 6.118 -5.696 1.00 97.62 104 ILE A C 1
ATOM 838 O O . ILE A 1 104 ? -3.641 5.897 -6.874 1.00 97.62 104 ILE A O 1
ATOM 842 N N . VAL A 1 105 ? -3.295 7.005 -4.940 1.00 96.81 105 VAL A N 1
ATOM 843 C CA . VAL A 1 105 ? -2.140 7.782 -5.384 1.00 96.81 105 VAL A CA 1
ATOM 844 C C . VAL A 1 105 ? -0.939 7.355 -4.532 1.00 96.81 105 VAL A C 1
ATOM 846 O O . VAL A 1 105 ? -0.758 7.887 -3.438 1.00 96.81 105 VAL A O 1
ATOM 849 N N . PRO A 1 106 ? -0.180 6.331 -4.967 1.00 94.50 106 PRO A N 1
ATOM 850 C CA . PRO A 1 106 ? 0.888 5.744 -4.162 1.00 94.50 106 PRO A CA 1
ATOM 851 C C . PRO A 1 106 ? 2.185 6.561 -4.238 1.00 94.50 106 PRO A C 1
ATOM 853 O O . PRO A 1 106 ? 2.278 7.544 -4.976 1.00 94.50 106 PRO A O 1
ATOM 856 N N . THR A 1 107 ? 3.197 6.123 -3.489 1.00 89.88 107 THR A N 1
ATOM 857 C CA . THR A 1 107 ? 4.579 6.594 -3.599 1.00 89.88 107 THR A CA 1
ATOM 858 C C . THR A 1 107 ? 5.438 5.516 -4.275 1.00 89.88 107 THR A C 1
ATOM 860 O O . THR A 1 107 ? 5.350 5.347 -5.487 1.00 89.88 107 THR A O 1
ATOM 863 N N . TYR A 1 108 ? 6.257 4.765 -3.541 1.00 89.25 108 TYR A N 1
ATOM 864 C CA . TYR A 1 108 ? 7.147 3.732 -4.080 1.00 89.25 108 TYR A CA 1
ATOM 865 C C . TYR A 1 108 ? 7.171 2.423 -3.273 1.00 89.25 108 TYR A C 1
ATOM 867 O O . TYR A 1 108 ? 7.891 1.497 -3.651 1.00 89.25 108 TYR A O 1
ATOM 875 N N . ARG A 1 109 ? 6.426 2.327 -2.163 1.00 90.69 109 ARG A N 1
ATOM 876 C CA . ARG A 1 109 ? 6.498 1.203 -1.203 1.00 90.69 109 ARG A CA 1
ATOM 877 C C . ARG A 1 109 ? 5.165 0.459 -1.030 1.00 90.69 109 ARG A C 1
ATOM 879 O O . ARG A 1 109 ? 5.085 -0.541 -0.329 1.00 90.69 109 ARG A O 1
ATOM 886 N N . GLU A 1 110 ? 4.107 0.886 -1.707 1.00 93.00 110 GLU A N 1
ATOM 887 C CA . GLU A 1 110 ? 2.728 0.491 -1.401 1.00 93.00 110 GLU A CA 1
ATOM 888 C C . GLU A 1 110 ? 2.282 -0.861 -2.002 1.00 93.00 110 GLU A C 1
ATOM 890 O O . GLU A 1 110 ? 1.108 -1.052 -2.317 1.00 93.00 110 GLU A O 1
ATOM 895 N N . TYR A 1 111 ? 3.176 -1.849 -2.127 1.00 95.81 111 TYR A N 1
ATOM 896 C CA . TYR A 1 111 ? 2.815 -3.179 -2.650 1.00 95.81 111 TYR A CA 1
ATOM 897 C C . TYR A 1 111 ? 1.709 -3.860 -1.827 1.00 95.81 111 TYR A C 1
ATOM 899 O O . TYR A 1 111 ? 0.820 -4.491 -2.403 1.00 95.81 111 TYR A O 1
ATOM 907 N N . ALA A 1 112 ? 1.698 -3.676 -0.502 1.00 97.69 112 ALA A N 1
ATOM 908 C CA . ALA A 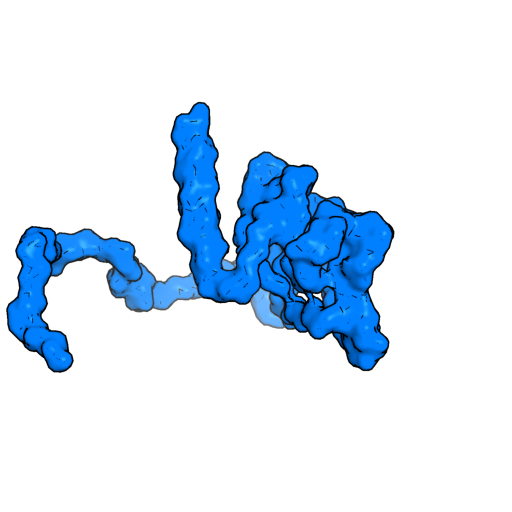1 112 ? 0.619 -4.176 0.351 1.00 97.69 112 ALA A CA 1
ATOM 909 C C . ALA A 1 112 ? -0.743 -3.523 0.042 1.00 97.69 112 ALA A C 1
ATOM 911 O O . ALA A 1 112 ? -1.766 -4.205 0.061 1.00 97.69 112 ALA A O 1
ATOM 912 N N . VAL A 1 113 ? -0.765 -2.234 -0.324 1.00 97.94 113 VAL A N 1
ATOM 913 C CA . VAL A 1 113 ? -1.989 -1.538 -0.768 1.00 97.94 113 VAL A CA 1
ATOM 914 C C . VAL A 1 113 ? -2.499 -2.157 -2.068 1.00 97.94 113 VAL A C 1
ATOM 916 O O . VAL A 1 113 ? -3.699 -2.372 -2.223 1.00 97.94 113 VAL A O 1
ATOM 919 N N . PHE A 1 114 ? -1.600 -2.477 -3.003 1.00 97.69 114 PHE A N 1
ATOM 920 C CA . PHE A 1 114 ? -1.973 -3.067 -4.291 1.00 97.69 114 PHE A CA 1
ATOM 921 C C . PHE A 1 114 ? -2.556 -4.473 -4.121 1.00 97.69 114 PHE A C 1
ATOM 923 O O . PHE A 1 114 ? -3.596 -4.780 -4.702 1.00 97.69 114 PHE A O 1
ATOM 930 N N . LEU A 1 115 ? -1.936 -5.305 -3.279 1.00 98.00 115 LEU A N 1
ATOM 931 C CA . LEU A 1 115 ? -2.461 -6.628 -2.932 1.00 98.00 115 LEU A CA 1
ATOM 932 C C . LEU A 1 115 ? -3.832 -6.526 -2.252 1.00 98.00 115 LEU A C 1
ATOM 934 O O . LEU A 1 115 ? -4.762 -7.224 -2.648 1.00 98.00 115 LEU A O 1
ATOM 938 N N . ALA A 1 116 ? -3.991 -5.612 -1.290 1.00 97.62 116 ALA A N 1
ATOM 939 C CA . ALA A 1 116 ? -5.265 -5.378 -0.611 1.00 97.62 116 ALA A CA 1
ATOM 940 C C . ALA A 1 116 ? -6.357 -4.811 -1.540 1.00 97.62 116 ALA A C 1
ATOM 942 O O . ALA A 1 116 ? -7.537 -5.085 -1.333 1.00 97.62 116 ALA A O 1
ATOM 943 N N . ARG A 1 117 ? -5.978 -4.082 -2.601 1.00 97.50 117 ARG A N 1
ATOM 944 C CA . ARG A 1 117 ? -6.877 -3.639 -3.684 1.00 97.50 117 ARG A CA 1
ATOM 945 C C . ARG A 1 117 ? -7.285 -4.780 -4.633 1.00 97.50 117 ARG A C 1
ATOM 947 O O . ARG A 1 117 ? -8.105 -4.572 -5.523 1.00 97.50 117 ARG A O 1
ATOM 954 N N . GLY A 1 118 ? -6.722 -5.977 -4.465 1.00 96.88 118 GLY A N 1
ATOM 955 C CA . GLY A 1 118 ? -7.038 -7.152 -5.277 1.00 96.88 118 GLY A CA 1
ATOM 956 C C . GLY A 1 118 ? -6.170 -7.305 -6.525 1.00 96.88 118 GLY A C 1
ATOM 957 O O . GLY A 1 118 ? -6.534 -8.059 -7.427 1.00 96.88 118 GLY A O 1
ATOM 958 N N . VAL A 1 119 ? -5.025 -6.616 -6.604 1.00 97.81 119 VAL A N 1
ATOM 959 C CA . VAL A 1 119 ? -4.066 -6.855 -7.689 1.00 97.81 119 VAL A CA 1
ATOM 960 C C . VAL A 1 119 ? -3.467 -8.259 -7.527 1.00 97.81 119 VAL A C 1
ATOM 962 O O . VAL A 1 119 ? -2.926 -8.571 -6.463 1.00 97.81 119 VAL A O 1
ATOM 965 N N . PRO A 1 120 ? -3.505 -9.119 -8.562 1.00 97.44 120 PRO A N 1
ATOM 966 C CA . PRO A 1 120 ? -2.935 -10.453 -8.480 1.00 97.44 120 PRO A CA 1
ATOM 967 C C . PRO A 1 120 ? -1.431 -10.409 -8.213 1.00 97.44 120 PRO A C 1
ATOM 969 O O . PRO A 1 120 ? -0.694 -9.694 -8.893 1.00 97.44 120 PRO A O 1
ATOM 972 N N . VAL A 1 121 ? -0.951 -11.277 -7.317 1.00 97.19 121 VAL A N 1
ATOM 973 C CA . VAL A 1 121 ? 0.489 -11.456 -7.048 1.00 97.19 121 VAL A CA 1
ATOM 974 C C . VAL A 1 121 ? 1.267 -11.637 -8.352 1.00 97.19 121 VAL A C 1
ATOM 976 O O . VAL A 1 121 ? 2.285 -10.989 -8.562 1.00 97.19 121 VAL A O 1
ATOM 979 N N . ARG A 1 122 ? 0.752 -12.457 -9.277 1.00 95.94 122 ARG A N 1
ATOM 980 C CA . ARG A 1 122 ? 1.372 -12.692 -10.589 1.00 95.94 122 ARG A CA 1
ATOM 981 C C . ARG A 1 122 ? 1.603 -11.401 -11.380 1.00 95.94 122 ARG A C 1
ATOM 983 O O . ARG A 1 122 ? 2.632 -11.283 -12.035 1.00 95.94 122 ARG A O 1
ATOM 990 N N . GLU A 1 123 ? 0.659 -10.466 -11.347 1.00 95.81 123 GLU A N 1
ATOM 991 C CA . GLU A 1 123 ? 0.766 -9.188 -12.060 1.00 95.81 123 GLU A CA 1
ATOM 992 C C . GLU A 1 123 ? 1.885 -8.326 -11.458 1.00 95.81 123 GLU A C 1
ATOM 994 O O . GLU A 1 123 ? 2.743 -7.837 -12.192 1.00 95.81 123 GLU A O 1
ATOM 999 N N . LEU A 1 124 ? 1.956 -8.245 -10.125 1.00 95.00 124 LEU A N 1
ATOM 1000 C CA . LEU A 1 124 ? 3.023 -7.536 -9.407 1.00 95.00 124 LEU A CA 1
ATOM 1001 C C . LEU A 1 124 ? 4.403 -8.183 -9.611 1.00 95.00 124 LEU A C 1
ATOM 1003 O O . LEU A 1 124 ? 5.404 -7.484 -9.749 1.00 95.00 124 LEU A O 1
ATOM 1007 N N . LEU A 1 125 ? 4.469 -9.514 -9.686 1.00 93.88 125 LEU A N 1
ATOM 1008 C CA . LEU A 1 125 ? 5.713 -10.229 -9.973 1.00 93.88 125 LEU A CA 1
ATOM 1009 C C . LEU A 1 125 ? 6.210 -9.967 -11.393 1.00 93.88 125 LEU A C 1
ATOM 1011 O O . LEU A 1 125 ? 7.381 -9.649 -11.575 1.00 93.88 125 LEU A O 1
ATOM 1015 N N . LEU A 1 126 ? 5.328 -10.068 -12.394 1.00 93.62 126 LEU A N 1
ATOM 1016 C CA . LEU A 1 126 ? 5.674 -9.766 -13.787 1.00 93.62 126 LEU A CA 1
ATOM 1017 C C . LEU A 1 126 ? 6.130 -8.323 -13.959 1.00 93.62 126 LEU A C 1
ATOM 1019 O O . LEU A 1 126 ? 7.047 -8.065 -14.739 1.00 93.62 126 LEU A O 1
ATOM 1023 N N . ARG A 1 127 ? 5.513 -7.416 -13.198 1.00 92.50 127 ARG A N 1
ATOM 1024 C CA . ARG A 1 127 ? 5.924 -6.026 -13.122 1.00 92.50 127 ARG A CA 1
ATOM 1025 C C . ARG A 1 127 ? 7.354 -5.883 -12.602 1.00 92.50 127 ARG A C 1
ATOM 1027 O O . ARG A 1 127 ? 8.141 -5.190 -13.239 1.00 92.50 127 ARG A O 1
ATOM 1034 N N . LEU A 1 128 ? 7.693 -6.532 -11.486 1.00 91.56 128 LEU A N 1
ATOM 1035 C CA . LEU A 1 128 ? 9.018 -6.438 -10.860 1.00 91.56 128 LEU A CA 1
ATOM 1036 C C . LEU A 1 128 ? 10.139 -6.957 -11.766 1.00 91.56 128 LEU A C 1
ATOM 1038 O O . LEU A 1 128 ? 11.170 -6.305 -11.892 1.00 91.56 128 LEU A O 1
ATOM 1042 N N . VAL A 1 129 ? 9.934 -8.100 -12.427 1.00 91.50 129 VAL A N 1
ATOM 1043 C CA . VAL A 1 129 ? 10.957 -8.708 -13.302 1.00 91.50 129 VAL A CA 1
ATOM 1044 C C . VAL A 1 129 ? 10.951 -8.165 -14.735 1.00 91.50 129 VAL A C 1
ATOM 1046 O O . VAL A 1 129 ? 11.745 -8.621 -15.554 1.00 91.50 129 VAL A O 1
ATOM 1049 N N . VAL A 1 130 ? 10.035 -7.243 -15.056 1.00 91.44 130 VAL A N 1
ATOM 1050 C CA . VAL A 1 130 ? 9.896 -6.592 -16.370 1.00 91.44 130 VAL A CA 1
ATOM 1051 C C . VAL A 1 130 ? 9.891 -7.609 -17.524 1.00 91.44 130 VAL A C 1
ATOM 1053 O O . VAL A 1 130 ? 10.695 -7.560 -18.454 1.00 91.44 130 VAL A O 1
ATOM 1056 N N . ARG A 1 131 ? 8.995 -8.600 -17.446 1.00 88.44 131 ARG A N 1
ATOM 1057 C CA . ARG A 1 131 ? 8.856 -9.655 -18.470 1.00 88.44 131 ARG A CA 1
ATOM 1058 C C . ARG A 1 131 ? 7.578 -9.510 -19.287 1.00 88.44 131 ARG A C 1
ATOM 1060 O O . ARG A 1 131 ? 6.703 -8.703 -18.991 1.00 88.44 131 ARG A O 1
ATOM 1067 N N . ARG A 1 132 ? 7.442 -10.345 -20.326 1.00 90.75 132 ARG A N 1
ATOM 1068 C CA . ARG A 1 132 ? 6.202 -10.465 -21.106 1.00 90.75 132 ARG A CA 1
ATOM 1069 C C . ARG A 1 132 ? 5.006 -10.657 -20.166 1.00 90.75 132 ARG A C 1
ATOM 1071 O O . ARG A 1 132 ? 4.963 -11.616 -19.400 1.00 90.75 132 ARG A O 1
ATOM 1078 N N . GLY A 1 133 ? 4.033 -9.757 -20.269 1.00 90.25 133 GLY A N 1
ATOM 1079 C CA . GLY A 1 133 ? 2.875 -9.706 -19.375 1.00 90.25 133 GLY A CA 1
ATOM 1080 C C . GLY A 1 133 ? 2.985 -8.666 -18.259 1.00 90.25 133 GLY A C 1
ATOM 1081 O O . GLY A 1 133 ? 2.041 -8.551 -17.484 1.00 90.25 133 GLY A O 1
ATOM 1082 N N . ASP A 1 134 ? 4.080 -7.903 -18.192 1.00 92.81 134 ASP A N 1
ATOM 1083 C CA . ASP A 1 134 ? 4.159 -6.685 -17.389 1.00 92.81 134 ASP A CA 1
ATOM 1084 C C . ASP A 1 134 ? 3.034 -5.705 -17.800 1.00 92.81 134 ASP A C 1
ATOM 1086 O O . ASP A 1 134 ? 2.988 -5.288 -18.966 1.00 92.81 134 ASP A O 1
ATOM 1090 N N . PRO A 1 135 ? 2.133 -5.317 -16.876 1.00 90.81 135 PRO A N 1
ATOM 1091 C CA . PRO A 1 135 ? 1.029 -4.400 -17.163 1.00 90.81 135 PRO A CA 1
ATOM 1092 C C . PRO A 1 135 ? 1.486 -3.018 -17.646 1.00 90.81 135 PRO A C 1
ATOM 1094 O O . PRO A 1 135 ? 0.730 -2.350 -18.355 1.00 90.81 135 PRO A O 1
ATOM 1097 N N . VAL A 1 136 ? 2.712 -2.595 -17.314 1.00 91.62 136 VAL A N 1
ATOM 1098 C CA . VAL A 1 136 ? 3.268 -1.296 -17.738 1.00 91.62 136 VAL A CA 1
ATOM 1099 C C . VAL A 1 136 ? 4.232 -1.425 -18.922 1.00 91.62 136 VAL A C 1
ATOM 1101 O O . VAL A 1 136 ? 4.804 -0.430 -19.362 1.00 91.62 136 VAL A O 1
ATOM 1104 N N . LYS A 1 137 ? 4.372 -2.638 -19.479 1.00 92.06 137 LYS A N 1
ATOM 1105 C CA . LYS A 1 137 ? 5.127 -2.947 -20.706 1.00 92.06 137 LYS A CA 1
ATOM 1106 C C . LYS A 1 137 ? 6.595 -2.489 -20.676 1.00 92.06 137 LYS A C 1
ATOM 1108 O O . LYS A 1 137 ? 7.145 -2.137 -21.714 1.00 92.06 137 LYS A O 1
ATOM 1113 N N . GLY A 1 138 ? 7.222 -2.467 -19.501 1.00 89.81 138 GLY A N 1
ATOM 1114 C CA . GLY A 1 138 ? 8.605 -2.024 -19.327 1.00 89.81 138 GLY A CA 1
ATOM 1115 C C . GLY A 1 138 ? 8.837 -0.518 -19.452 1.00 89.81 138 GLY A C 1
ATOM 1116 O O . GLY A 1 138 ? 9.986 -0.091 -19.431 1.00 89.81 138 GLY A O 1
ATOM 1117 N N . HIS A 1 139 ? 7.782 0.301 -19.536 1.00 89.38 139 HIS A N 1
ATOM 1118 C CA . HIS A 1 139 ? 7.916 1.766 -19.555 1.00 89.38 139 HIS A CA 1
ATOM 1119 C C . HIS A 1 139 ? 8.292 2.369 -18.198 1.00 89.38 139 HIS A C 1
ATOM 1121 O O . HIS A 1 139 ? 8.598 3.554 -18.114 1.00 89.38 139 HIS A O 1
ATOM 1127 N N . GLU A 1 140 ? 8.261 1.567 -17.140 1.00 88.62 140 GLU A N 1
ATOM 1128 C CA . GLU A 1 140 ? 8.666 1.959 -15.801 1.00 88.62 140 GLU A CA 1
ATOM 1129 C C . GLU A 1 140 ? 9.524 0.824 -15.233 1.00 88.62 140 GLU A C 1
ATOM 1131 O O . GLU A 1 140 ? 9.296 -0.355 -15.517 1.00 88.62 140 GLU A O 1
ATOM 1136 N N . LEU A 1 141 ? 10.504 1.138 -14.390 1.00 81.69 141 LEU A N 1
ATOM 1137 C CA . LEU A 1 141 ? 11.477 0.162 -13.892 1.00 81.69 141 LEU A CA 1
ATOM 1138 C C . LEU A 1 141 ? 11.068 -0.467 -12.556 1.00 81.69 141 LEU A C 1
ATOM 1140 O O . LEU A 1 141 ? 11.351 -1.636 -12.326 1.00 81.69 141 LEU A O 1
ATOM 1144 N N . THR A 1 142 ? 10.405 0.288 -11.680 1.00 80.50 142 THR A N 1
ATOM 1145 C CA . THR A 1 142 ? 10.157 -0.140 -10.288 1.00 80.50 142 THR A CA 1
ATOM 1146 C C . THR A 1 142 ? 8.730 0.053 -9.808 1.00 80.50 142 THR A C 1
ATOM 1148 O O . THR A 1 142 ? 8.258 -0.675 -8.935 1.00 80.50 142 THR A O 1
ATOM 1151 N N . LEU A 1 143 ? 8.051 1.061 -10.346 1.00 91.06 143 LEU A N 1
ATOM 1152 C CA . LEU A 1 143 ? 6.771 1.517 -9.826 1.00 91.06 143 LEU A CA 1
ATOM 1153 C C . LEU A 1 143 ? 5.591 0.841 -10.516 1.00 91.06 143 LEU A C 1
ATOM 1155 O O . LEU A 1 143 ? 5.652 0.518 -11.701 1.00 91.06 143 LEU A O 1
ATOM 1159 N N . TYR A 1 144 ? 4.502 0.637 -9.786 1.00 93.81 144 TYR A N 1
ATOM 1160 C CA . TYR A 1 144 ? 3.295 0.016 -10.315 1.00 93.81 144 TYR A CA 1
ATOM 1161 C C . TYR A 1 144 ? 2.148 1.024 -10.372 1.00 93.81 144 TYR A C 1
ATOM 1163 O O . TYR A 1 144 ? 1.900 1.762 -9.423 1.00 93.81 144 TYR A O 1
ATOM 1171 N N . GLY A 1 145 ? 1.431 1.011 -11.492 1.00 94.56 145 GLY A N 1
ATOM 1172 C CA . GLY A 1 145 ? 0.204 1.764 -11.701 1.00 94.56 145 GLY A CA 1
ATOM 1173 C C . GLY A 1 145 ? -0.749 0.947 -12.559 1.00 94.56 145 GLY A C 1
ATOM 1174 O O . GLY A 1 145 ? -0.320 0.176 -13.417 1.00 94.56 145 GLY A O 1
ATOM 1175 N N . SER A 1 146 ? -2.051 1.100 -12.332 1.00 95.31 146 SER A N 1
ATOM 1176 C CA . SER A 1 146 ? -3.064 0.388 -13.102 1.00 95.31 146 SER A CA 1
ATOM 1177 C C . SER A 1 146 ? -4.406 1.096 -13.058 1.00 95.31 146 SER A C 1
ATOM 1179 O O . SER A 1 146 ? -5.051 1.201 -12.014 1.00 95.31 146 SER A O 1
ATOM 1181 N N . ARG A 1 147 ? -4.887 1.507 -14.235 1.00 94.88 147 ARG A N 1
ATOM 1182 C CA . ARG A 1 147 ? -6.224 2.095 -14.385 1.00 94.88 147 ARG A CA 1
ATOM 1183 C C . ARG A 1 147 ? -7.332 1.113 -13.999 1.00 94.88 147 ARG A C 1
ATOM 1185 O O . ARG A 1 147 ? -8.344 1.550 -13.461 1.00 94.88 147 ARG A O 1
ATOM 1192 N N . ARG A 1 148 ? -7.136 -0.194 -14.232 1.00 95.56 148 ARG A N 1
ATOM 1193 C CA . ARG A 1 148 ? -8.103 -1.249 -13.874 1.00 95.56 148 ARG A CA 1
ATOM 1194 C C . ARG A 1 148 ? -8.404 -1.249 -12.376 1.00 95.56 148 ARG A C 1
ATOM 1196 O O . ARG A 1 148 ? -9.555 -1.407 -11.996 1.00 95.56 148 ARG A O 1
ATOM 1203 N N . TYR A 1 149 ? -7.378 -1.035 -11.559 1.00 96.94 149 TYR A N 1
ATOM 1204 C CA . TYR A 1 149 ? -7.480 -1.009 -10.099 1.00 96.94 149 TYR A CA 1
ATOM 1205 C C . TYR A 1 149 ? -7.503 0.418 -9.529 1.00 96.94 149 TYR A C 1
ATOM 1207 O O . TYR A 1 149 ? -7.367 0.589 -8.323 1.00 96.94 149 TYR A O 1
ATOM 1215 N N . ARG A 1 150 ? -7.642 1.441 -10.391 1.00 96.94 150 ARG A N 1
ATOM 1216 C CA . ARG A 1 150 ? -7.600 2.873 -10.032 1.00 96.94 150 ARG A CA 1
ATOM 1217 C C . ARG A 1 150 ? -6.366 3.266 -9.219 1.00 96.94 150 ARG A C 1
ATOM 1219 O O . ARG A 1 150 ? -6.430 4.098 -8.320 1.00 96.94 150 ARG A O 1
ATOM 1226 N N . ILE A 1 151 ? -5.227 2.681 -9.563 1.00 97.12 151 ILE A N 1
ATOM 1227 C CA . ILE A 1 151 ? -3.929 3.023 -8.991 1.00 97.12 151 ILE A CA 1
ATOM 1228 C C . ILE A 1 151 ? -3.231 3.933 -9.991 1.00 97.12 151 ILE A C 1
ATOM 1230 O O . ILE A 1 151 ? -2.941 3.524 -11.120 1.00 97.12 151 ILE A O 1
ATOM 1234 N N . LEU A 1 152 ? -2.989 5.177 -9.592 1.00 95.75 152 LEU A N 1
ATOM 1235 C CA . LEU A 1 152 ? -2.224 6.110 -10.403 1.00 95.75 152 LEU A CA 1
ATOM 1236 C C . LEU A 1 152 ? -0.771 5.631 -10.487 1.00 95.75 152 LEU A C 1
ATOM 1238 O O . LEU A 1 152 ? -0.222 5.156 -9.497 1.00 95.75 152 LEU A O 1
ATOM 1242 N N . MET A 1 153 ? -0.151 5.762 -11.660 1.00 93.31 153 MET A N 1
ATOM 1243 C CA . MET A 1 153 ? 1.287 5.533 -11.787 1.00 93.31 153 MET A CA 1
ATOM 1244 C C . MET A 1 153 ? 2.024 6.581 -10.945 1.00 93.31 153 MET A C 1
ATOM 1246 O O . MET A 1 153 ? 1.837 7.774 -11.205 1.00 93.31 153 MET A O 1
ATOM 1250 N N . PRO A 1 154 ? 2.831 6.182 -9.950 1.00 91.38 154 PRO A N 1
ATOM 1251 C CA . PRO A 1 154 ? 3.569 7.151 -9.170 1.00 91.38 154 PRO A CA 1
ATOM 1252 C C . PRO A 1 154 ? 4.848 7.583 -9.887 1.00 91.38 154 PRO A C 1
ATOM 1254 O O . P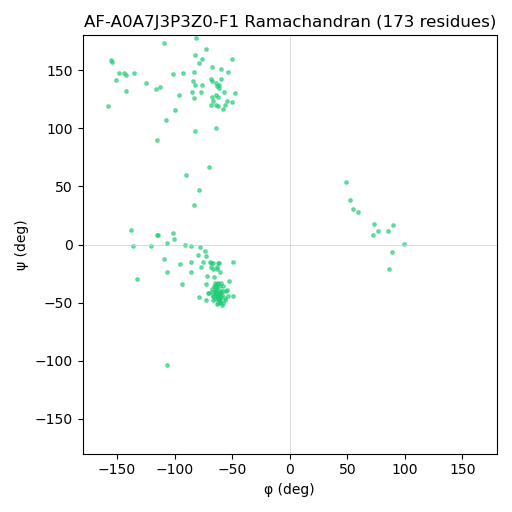RO A 1 154 ? 5.329 6.924 -10.808 1.00 91.38 154 PRO A O 1
ATOM 1257 N N . ALA A 1 155 ? 5.409 8.698 -9.432 1.00 87.12 155 ALA A N 1
ATOM 1258 C CA . ALA A 1 155 ? 6.726 9.170 -9.832 1.00 87.12 155 ALA A CA 1
ATOM 1259 C C . ALA A 1 155 ? 7.754 8.841 -8.741 1.00 87.12 155 ALA A C 1
ATOM 1261 O O . ALA A 1 155 ? 7.443 8.879 -7.552 1.00 87.12 155 ALA A O 1
ATOM 1262 N N . GLY A 1 156 ? 9.000 8.557 -9.134 1.00 80.56 156 GLY A N 1
ATOM 1263 C CA . GLY A 1 156 ? 10.059 8.177 -8.188 1.00 80.56 156 GLY A CA 1
ATOM 1264 C C . GLY A 1 156 ? 10.517 9.297 -7.244 1.00 80.56 156 GLY A C 1
ATOM 1265 O O . GLY A 1 156 ? 11.174 9.020 -6.245 1.00 80.56 156 GLY A O 1
ATOM 1266 N N . ALA A 1 157 ? 10.183 10.555 -7.539 1.00 85.44 157 ALA A N 1
ATOM 1267 C CA . ALA A 1 157 ? 10.541 11.688 -6.696 1.00 85.44 157 ALA A CA 1
ATOM 1268 C C . ALA A 1 157 ? 9.547 11.864 -5.535 1.00 85.44 157 ALA A C 1
ATOM 1270 O O . ALA A 1 157 ? 8.331 11.965 -5.720 1.00 85.44 157 ALA A O 1
ATOM 1271 N N . VAL A 1 158 ? 10.095 11.911 -4.319 1.00 87.31 158 VAL A N 1
ATOM 1272 C CA . VAL A 1 158 ? 9.335 12.004 -3.066 1.00 87.31 158 VAL A CA 1
ATOM 1273 C C . VAL A 1 158 ? 8.559 13.323 -2.998 1.00 87.31 158 VAL A C 1
ATOM 1275 O O . VAL A 1 158 ? 9.066 14.377 -3.368 1.00 87.31 158 VAL A O 1
ATOM 1278 N N . GLY A 1 159 ? 7.317 13.265 -2.514 1.00 87.94 159 GLY A N 1
ATOM 1279 C CA . GLY A 1 159 ? 6.465 14.437 -2.276 1.00 87.94 159 GLY A CA 1
ATOM 1280 C C . GLY A 1 159 ? 5.650 14.918 -3.482 1.00 87.94 159 GLY A C 1
ATOM 1281 O O . GLY A 1 159 ? 4.611 15.542 -3.282 1.00 87.94 159 GLY A O 1
ATOM 1282 N N . ILE A 1 160 ? 6.034 14.570 -4.717 1.00 91.06 160 ILE A N 1
ATOM 1283 C CA . ILE A 1 160 ? 5.323 15.010 -5.937 1.00 91.06 160 ILE A CA 1
ATOM 1284 C C . ILE A 1 160 ? 3.864 14.541 -5.946 1.00 91.06 160 ILE A C 1
ATOM 1286 O O . ILE A 1 160 ? 2.952 15.279 -6.324 1.00 91.06 160 ILE A O 1
ATOM 1290 N N . MET A 1 161 ? 3.636 13.307 -5.500 1.00 94.44 161 MET A N 1
ATOM 1291 C CA . MET A 1 161 ? 2.329 12.663 -5.587 1.00 94.44 161 MET A CA 1
ATOM 1292 C C . MET A 1 161 ? 1.266 13.324 -4.699 1.00 94.44 161 MET A C 1
ATOM 1294 O O . MET A 1 161 ? 0.080 13.213 -5.000 1.00 94.44 161 MET A O 1
ATOM 1298 N N . THR A 1 162 ? 1.662 14.078 -3.669 1.00 93.56 162 THR A N 1
ATOM 1299 C CA . THR A 1 162 ? 0.729 14.802 -2.792 1.00 93.56 162 THR A CA 1
ATOM 1300 C C . THR A 1 162 ? -0.063 15.854 -3.568 1.00 93.56 162 THR A C 1
ATOM 1302 O O . THR A 1 162 ? -1.292 15.866 -3.520 1.00 93.56 162 THR A O 1
ATOM 1305 N N . SER A 1 163 ? 0.615 16.708 -4.342 1.00 94.31 163 SER A N 1
ATOM 1306 C CA . SER A 1 163 ? -0.054 17.731 -5.156 1.00 94.31 163 SER A CA 1
ATOM 1307 C C . SER A 1 163 ? -0.905 17.106 -6.263 1.00 94.31 163 SER A C 1
ATOM 1309 O O . SER A 1 163 ? -2.002 17.585 -6.548 1.00 94.31 163 SER A O 1
ATOM 1311 N N . VAL A 1 164 ? -0.438 15.995 -6.844 1.00 95.62 164 VAL A N 1
ATOM 1312 C CA . VAL A 1 164 ? -1.194 15.227 -7.844 1.00 95.62 164 VAL A CA 1
ATOM 1313 C C . VAL A 1 164 ? -2.483 14.660 -7.243 1.00 95.62 164 VAL A C 1
ATOM 1315 O O . VAL A 1 164 ? -3.537 14.754 -7.871 1.00 95.62 164 VAL A O 1
ATOM 1318 N N . ALA A 1 165 ? -2.431 14.127 -6.019 1.00 95.94 165 ALA A N 1
ATOM 1319 C CA . ALA A 1 165 ? -3.608 13.629 -5.312 1.00 95.94 165 ALA A CA 1
ATOM 1320 C C . ALA A 1 165 ? -4.641 14.737 -5.063 1.00 95.94 165 ALA A C 1
ATOM 1322 O O . ALA A 1 165 ? -5.827 14.531 -5.320 1.00 95.94 165 ALA A O 1
ATOM 1323 N N . VAL A 1 166 ? -4.195 15.925 -4.635 1.00 97.25 166 VAL A N 1
ATOM 1324 C CA . VAL A 1 166 ? -5.074 17.092 -4.440 1.00 97.25 166 VAL A CA 1
ATOM 1325 C C . VAL A 1 166 ? -5.739 17.503 -5.756 1.00 97.25 166 VAL A C 1
ATOM 1327 O O . VAL A 1 166 ? -6.955 17.685 -5.797 1.00 97.25 166 VAL A O 1
ATOM 1330 N N . GLY A 1 167 ? -4.969 17.599 -6.844 1.00 97.25 167 GLY A N 1
ATOM 1331 C CA . GLY A 1 167 ? -5.504 17.937 -8.164 1.00 97.25 167 GLY A CA 1
ATOM 1332 C C . GLY A 1 167 ? -6.521 16.913 -8.674 1.00 97.25 167 GLY A C 1
ATOM 1333 O O . GLY A 1 167 ? -7.582 17.289 -9.173 1.00 97.25 167 GLY A O 1
ATOM 1334 N N . LEU A 1 168 ? -6.243 15.618 -8.491 1.00 96.38 168 LEU A N 1
ATOM 1335 C CA . LEU A 1 168 ? -7.168 14.538 -8.840 1.00 96.38 168 LEU A CA 1
ATOM 1336 C C . LEU A 1 168 ? -8.472 14.633 -8.038 1.00 96.38 168 LEU A C 1
ATOM 1338 O O . LEU A 1 168 ? -9.552 14.561 -8.621 1.00 96.38 168 LEU A O 1
ATOM 1342 N N . ALA A 1 169 ? -8.379 14.825 -6.721 1.00 96.56 169 ALA A N 1
ATOM 1343 C CA . ALA A 1 169 ? -9.543 14.971 -5.852 1.00 96.56 169 ALA A CA 1
ATOM 1344 C C . ALA A 1 169 ? -10.392 16.195 -6.235 1.00 96.56 169 ALA A C 1
ATOM 1346 O O . ALA A 1 169 ? -11.617 16.097 -6.313 1.00 96.56 169 ALA A O 1
ATOM 1347 N N . TRP A 1 170 ? -9.752 17.327 -6.545 1.00 97.88 170 TRP A N 1
ATOM 1348 C CA . TRP A 1 170 ? -10.437 18.525 -7.029 1.00 97.88 170 TRP A CA 1
ATOM 1349 C C . TRP A 1 170 ? -11.157 18.279 -8.359 1.00 97.88 170 TRP A C 1
ATOM 1351 O O . TRP A 1 170 ? -12.331 18.613 -8.498 1.00 97.88 170 TRP A O 1
ATOM 1361 N N . GLY A 1 171 ? -10.495 17.620 -9.313 1.00 96.62 171 GLY A N 1
ATOM 1362 C CA . GLY A 1 171 ? -11.104 17.250 -10.590 1.00 96.62 171 GLY A CA 1
ATOM 1363 C C . GLY A 1 171 ? -12.290 16.290 -10.444 1.00 96.62 171 GLY A C 1
ATOM 1364 O O . GLY A 1 171 ? -13.249 16.396 -11.202 1.00 96.62 171 GLY A O 1
ATOM 1365 N N . ILE A 1 172 ? -12.256 15.383 -9.462 1.00 95.25 172 ILE A N 1
ATOM 1366 C CA . ILE A 1 172 ? -13.396 1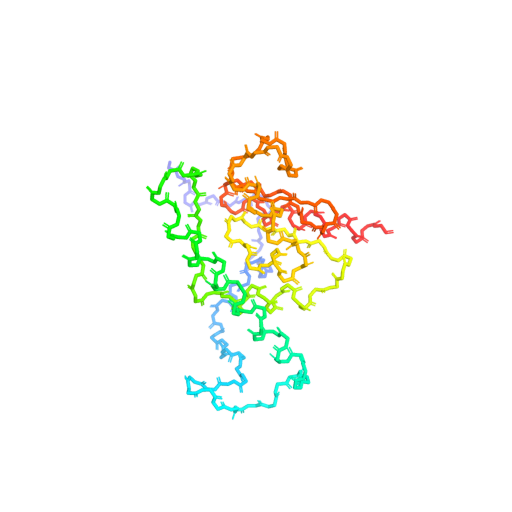4.514 -9.128 1.00 95.25 172 ILE A CA 1
ATOM 1367 C C . ILE A 1 172 ? -14.552 15.333 -8.542 1.00 95.25 172 ILE A C 1
ATOM 1369 O O . ILE A 1 172 ? -15.691 15.081 -8.906 1.00 95.25 172 ILE A O 1
ATOM 1373 N N . LYS A 1 173 ? -14.272 16.317 -7.677 1.00 95.69 173 LYS A N 1
ATOM 1374 C CA . LYS A 1 173 ? -15.293 17.186 -7.064 1.00 95.69 173 LYS A CA 1
ATOM 1375 C C . LYS A 1 173 ? -16.025 18.073 -8.080 1.00 95.69 173 LYS A C 1
ATOM 1377 O O . LYS A 1 173 ? -17.180 18.408 -7.854 1.00 95.69 173 LYS A O 1
ATOM 1382 N N . LEU A 1 174 ? -15.341 18.506 -9.140 1.00 95.12 174 LEU A N 1
ATOM 1383 C CA . LEU A 1 174 ? -15.911 19.381 -10.175 1.00 95.12 174 LEU A CA 1
ATOM 1384 C C . LEU A 1 174 ? -16.787 18.652 -11.206 1.00 95.12 174 LEU A C 1
ATOM 1386 O O . LEU A 1 174 ? -17.386 19.313 -12.052 1.00 95.12 174 LEU A O 1
ATOM 1390 N N . ARG A 1 175 ? -16.807 17.319 -11.182 1.00 81.19 175 ARG A N 1
ATOM 1391 C CA . ARG A 1 175 ? -17.692 16.502 -12.016 1.00 81.19 175 ARG A CA 1
ATOM 1392 C C . ARG A 1 175 ? -19.023 16.281 -11.321 1.00 81.19 175 ARG A C 1
ATOM 1394 O O . ARG A 1 175 ? -20.029 16.279 -12.057 1.00 81.19 175 ARG A O 1
#

Nearest PDB structures (foldseek):
  1v1r-assembly1_A-2  TM=8.797E-01  e=6.030E-07  Homo sapiens
  1qs0-assembly1_A-2  TM=9.174E-01  e=9.786E-07  Pseudomonas putida
  1x7z-assembly1_A-2  TM=8.514E-01  e=1.687E-06  Homo sapiens
  2j9f-assembly1_C  TM=8.217E-01  e=2.577E-06  Homo sapiens
  1dtw-assembly1_A-2  TM=8.187E-01  e=4.183E-06  Homo sapiens

pLDDT: mean 87.54, std 14.74, range [45.69, 98.31]

Mean predicted aligned error: 8.39 Å

Solvent-accessible surface area (backbone atoms only — not comparable to full-atom values): 10901 Å² total; per-residue (Å²): 134,80,68,92,82,73,70,63,90,89,49,71,59,100,72,56,72,68,87,79,38,67,74,61,74,67,58,84,70,79,79,90,68,40,55,47,100,87,69,48,76,75,41,87,63,101,65,55,73,69,55,52,52,50,53,51,54,48,37,51,52,39,46,53,51,46,54,49,50,64,68,47,44,85,74,65,62,42,90,70,83,58,85,46,86,95,46,38,65,65,33,32,51,57,36,65,72,49,59,94,86,52,72,43,72,48,64,78,53,55,61,38,26,43,47,54,65,63,50,53,66,67,50,57,50,27,39,50,49,58,41,96,74,17,85,63,71,62,78,52,78,73,64,73,48,36,77,91,72,32,28,43,68,45,60,94,58,84,74,57,51,59,62,51,44,52,52,51,52,52,58,60,71,76,106

Radius of gyration: 20.96 Å; Cα contacts (8 Å, |Δi|>4): 151; chains: 1; bounding box: 39×58×46 Å

Secondary structure (DSSP, 8-state):
---TT---TTPPPS----TT-TTGGG--PPPP-SB-TTS-BSS--SS-HHHHHHHHHHHHHHHHHHHHHHHHGGGTSSS-----TT-HHHHHHHHHTS-TTSPB---S-THHHHHHTT--HHHHHHHHTT-TT-TTTTS-SS---BGGGTBPPPPSSTTHHHHHHHHHHHHHHT-

Sequence (175 aa):
MIDPDWRAPGGPSETLPDLFGRSSLREKREPIRFLDPSGRAVAEPPLRDEEILELHRLMLLCRTFDRWIQRVHPLGAFSRYAPFEGQEASMVGSAKALRDVDWIVPTYREYAVFLARGVPVRELLLRLVVRRGDPVKGHELTLYGSRRYRILMPAGAVGIMTSVAVGLAWGIKLR

Foldseek 3Di:
DDDPPDDDDPHDDVPDPPPPPPVVVPDPDDDDDQADPVGDGPHDDPDDPVVVVVLVVLLVVLQVLLVVCVVCVVVVLADDADHDPPPLNVLLVVLVVDDQPDAAQDAQHNVSSCVSLVNDSVQQVCCRNLDPNNPVNPPDRRFDADVNSNYHTHDNDPPPSVVVNVVVVVVVVVD